Protein AF-W7Q5L3-F1 (afdb_monomer_lite)

Structure (mmCIF, N/CA/C/O backbone):
data_AF-W7Q5L3-F1
#
_entry.id   AF-W7Q5L3-F1
#
loop_
_atom_site.group_PDB
_atom_site.id
_atom_site.type_symbol
_atom_site.label_atom_id
_atom_site.label_alt_id
_atom_site.label_comp_id
_atom_site.label_asym_id
_atom_site.label_entity_id
_atom_site.label_seq_id
_atom_site.pdbx_PDB_ins_code
_atom_site.Cartn_x
_atom_site.Cartn_y
_atom_site.Cartn_z
_atom_site.occupancy
_atom_site.B_iso_or_equiv
_atom_site.auth_seq_id
_atom_site.auth_comp_id
_atom_site.auth_asym_id
_atom_site.auth_atom_id
_atom_site.pdbx_PDB_model_num
ATOM 1 N N . SER A 1 1 ? 13.053 6.580 -22.941 1.00 65.75 1 SER A N 1
ATOM 2 C CA . SER A 1 1 ? 14.317 6.666 -22.178 1.00 65.75 1 SER A CA 1
ATOM 3 C C . SER A 1 1 ? 14.211 5.897 -20.871 1.00 65.75 1 SER A C 1
ATOM 5 O O . SER A 1 1 ? 13.500 6.331 -19.976 1.00 65.75 1 SER A O 1
ATOM 7 N N . ARG A 1 2 ? 14.882 4.742 -20.745 1.00 82.62 2 ARG A N 1
ATOM 8 C CA . ARG A 1 2 ? 14.829 3.887 -19.536 1.00 82.62 2 ARG A CA 1
ATOM 9 C C . ARG A 1 2 ? 15.301 4.610 -18.260 1.00 82.62 2 ARG A C 1
ATOM 11 O O . ARG A 1 2 ? 14.796 4.338 -17.177 1.00 82.62 2 ARG A O 1
ATOM 18 N N . ALA A 1 3 ? 16.211 5.576 -18.405 1.00 88.25 3 ALA A N 1
ATOM 19 C CA . ALA A 1 3 ? 16.722 6.400 -17.310 1.00 88.25 3 ALA A CA 1
ATOM 20 C C . ALA A 1 3 ? 15.631 7.241 -16.620 1.00 88.25 3 ALA A C 1
ATOM 22 O O . ALA A 1 3 ? 15.623 7.348 -15.397 1.00 88.25 3 ALA A O 1
ATOM 23 N N . THR A 1 4 ? 14.675 7.787 -17.379 1.00 91.31 4 THR A N 1
ATOM 24 C CA . THR A 1 4 ? 13.581 8.605 -16.831 1.00 91.31 4 THR A CA 1
ATOM 25 C C . THR A 1 4 ? 12.638 7.764 -15.974 1.00 91.31 4 THR A C 1
ATOM 27 O O . THR A 1 4 ? 12.275 8.171 -14.875 1.00 91.31 4 THR A O 1
ATOM 30 N N . THR A 1 5 ? 12.295 6.557 -16.434 1.00 91.50 5 THR A N 1
ATOM 31 C CA . THR A 1 5 ? 11.463 5.616 -15.673 1.00 91.50 5 THR A CA 1
ATOM 32 C C . THR A 1 5 ? 12.162 5.173 -14.392 1.00 91.50 5 THR A C 1
ATOM 34 O O . THR A 1 5 ? 11.544 5.165 -13.333 1.00 91.50 5 THR A O 1
ATOM 37 N N . LEU A 1 6 ? 13.462 4.872 -14.461 1.00 94.12 6 LEU A N 1
ATOM 38 C CA . LEU A 1 6 ? 14.239 4.496 -13.280 1.00 94.12 6 LEU A CA 1
ATOM 39 C C . LEU A 1 6 ? 14.302 5.635 -12.253 1.00 94.12 6 LEU A C 1
ATOM 41 O O . LEU A 1 6 ? 14.086 5.405 -11.064 1.00 94.12 6 LEU A O 1
ATOM 45 N N . ALA A 1 7 ? 14.532 6.869 -12.708 1.00 95.06 7 ALA A N 1
ATOM 46 C CA . ALA A 1 7 ? 14.516 8.046 -11.844 1.00 95.06 7 ALA A CA 1
ATOM 47 C C . ALA A 1 7 ? 13.139 8.257 -11.190 1.00 95.06 7 ALA A C 1
ATOM 49 O O . ALA A 1 7 ? 13.063 8.551 -9.997 1.00 95.06 7 ALA A O 1
ATOM 50 N N . MET A 1 8 ? 12.054 8.054 -11.941 1.00 96.12 8 MET A N 1
ATOM 51 C CA . MET A 1 8 ? 10.689 8.147 -11.423 1.00 96.12 8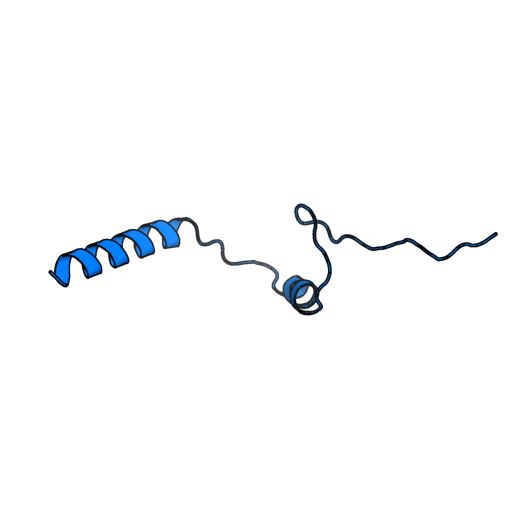 MET A CA 1
ATOM 52 C C . MET A 1 8 ? 10.416 7.083 -10.350 1.00 96.12 8 MET A C 1
ATOM 54 O O . MET A 1 8 ? 9.955 7.424 -9.261 1.00 96.12 8 MET A O 1
ATOM 58 N N . VAL A 1 9 ? 10.778 5.819 -10.602 1.00 95.31 9 VAL A N 1
ATOM 59 C CA . VAL A 1 9 ? 10.650 4.718 -9.627 1.00 95.31 9 VAL A CA 1
ATOM 60 C C . VAL A 1 9 ? 11.453 5.010 -8.361 1.00 95.31 9 VAL A C 1
ATOM 62 O O . VAL A 1 9 ? 10.936 4.865 -7.254 1.00 95.31 9 VAL A O 1
ATOM 65 N N . PHE A 1 10 ? 12.688 5.491 -8.503 1.00 94.69 10 PHE A N 1
ATOM 66 C CA . PHE A 1 10 ? 13.525 5.853 -7.364 1.00 94.69 10 PHE A CA 1
ATOM 67 C C . PHE A 1 10 ? 12.880 6.946 -6.501 1.00 94.69 10 PHE A C 1
ATOM 69 O O . PHE A 1 10 ? 12.796 6.800 -5.281 1.00 94.69 10 PHE A O 1
ATOM 76 N N . LYS A 1 11 ? 12.354 8.013 -7.115 1.00 95.56 11 LYS A N 1
ATOM 77 C CA . LYS A 1 11 ? 11.668 9.092 -6.383 1.00 95.56 11 LYS A CA 1
ATOM 78 C C . LYS A 1 11 ? 10.398 8.612 -5.676 1.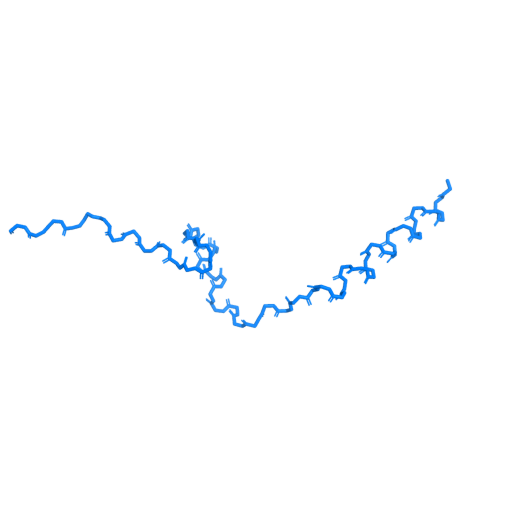00 95.56 11 LYS A C 1
ATOM 80 O O . LYS A 1 11 ? 10.150 9.031 -4.545 1.00 95.56 11 LYS A O 1
ATOM 85 N N . LEU A 1 12 ? 9.631 7.714 -6.294 1.00 95.12 12 LEU A N 1
ATOM 86 C CA . LEU A 1 12 ? 8.446 7.110 -5.676 1.00 95.12 12 LEU A CA 1
ATOM 87 C C . LEU A 1 12 ? 8.814 6.265 -4.449 1.00 95.12 12 LEU A C 1
ATOM 89 O O . LEU A 1 12 ? 8.203 6.425 -3.392 1.00 95.12 12 LEU A O 1
ATOM 93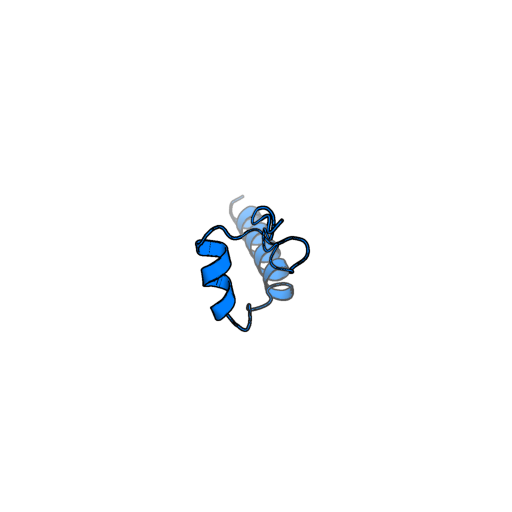 N N . LEU A 1 13 ? 9.854 5.433 -4.552 1.00 93.50 13 LEU A N 1
ATOM 94 C CA . LEU A 1 13 ? 10.362 4.642 -3.425 1.00 93.50 13 LEU A CA 1
ATOM 95 C C . LEU A 1 13 ? 10.869 5.537 -2.282 1.00 93.50 13 LEU A C 1
ATOM 97 O O . LEU A 1 13 ? 10.525 5.305 -1.123 1.00 93.50 13 LEU A O 1
ATOM 101 N N . GLN A 1 14 ? 11.608 6.608 -2.598 1.00 93.44 14 GLN A N 1
ATOM 102 C CA . GLN A 1 14 ? 12.064 7.589 -1.604 1.00 93.44 14 GLN A CA 1
ATOM 103 C C . GLN A 1 14 ? 10.898 8.277 -0.873 1.00 93.44 14 GLN A C 1
ATOM 105 O O . GLN A 1 14 ? 10.982 8.528 0.332 1.00 93.44 14 GLN A O 1
ATOM 110 N N . ALA A 1 15 ? 9.811 8.600 -1.580 1.00 92.00 15 ALA A N 1
ATOM 111 C CA . ALA A 1 15 ? 8.622 9.200 -0.978 1.00 92.00 15 ALA A CA 1
ATOM 112 C C . ALA A 1 15 ? 7.863 8.206 -0.082 1.00 92.00 15 ALA A C 1
ATOM 114 O O . ALA A 1 15 ? 7.406 8.577 1.003 1.00 92.00 15 ALA A O 1
ATOM 115 N N . ALA A 1 16 ? 7.767 6.945 -0.510 1.00 88.25 16 ALA A N 1
ATOM 116 C CA . ALA A 1 16 ? 7.117 5.879 0.243 1.00 88.25 16 ALA A CA 1
ATOM 117 C C . ALA A 1 16 ? 7.866 5.555 1.547 1.00 88.25 16 ALA A C 1
ATOM 119 O O . ALA A 1 16 ? 7.237 5.478 2.603 1.00 88.25 16 ALA A O 1
ATOM 120 N N . GLN A 1 17 ? 9.203 5.479 1.506 1.00 89.38 17 GLN A N 1
ATOM 121 C CA . GLN A 1 17 ? 10.046 5.181 2.672 1.00 89.38 17 GLN A CA 1
ATOM 122 C C . GLN A 1 17 ? 9.764 6.108 3.865 1.00 89.38 17 GLN A C 1
ATOM 124 O O . GLN A 1 17 ? 9.734 5.654 5.006 1.00 89.38 17 GLN A O 1
ATOM 129 N N . LYS A 1 18 ? 9.518 7.401 3.621 1.00 87.31 18 LYS A N 1
ATOM 130 C CA . LYS A 1 18 ? 9.233 8.381 4.687 1.00 87.31 18 LYS A CA 1
ATOM 131 C C . LYS A 1 18 ? 7.928 8.103 5.441 1.00 87.31 18 LYS A C 1
ATOM 133 O O . LYS A 1 18 ? 7.756 8.587 6.553 1.00 87.31 18 LYS A O 1
ATOM 138 N N . ARG A 1 19 ? 6.994 7.379 4.818 1.00 84.06 19 ARG A N 1
ATOM 139 C CA . ARG A 1 19 ? 5.626 7.146 5.315 1.00 84.06 19 ARG A CA 1
ATOM 140 C C . ARG A 1 19 ? 5.412 5.711 5.788 1.00 84.06 19 ARG A C 1
ATOM 142 O O . ARG A 1 19 ? 4.364 5.410 6.351 1.00 84.06 19 ARG A O 1
ATOM 149 N N . TRP A 1 20 ? 6.377 4.819 5.571 1.00 84.12 20 TRP A N 1
ATOM 150 C CA . TRP A 1 20 ? 6.283 3.440 6.029 1.00 84.12 20 TRP A 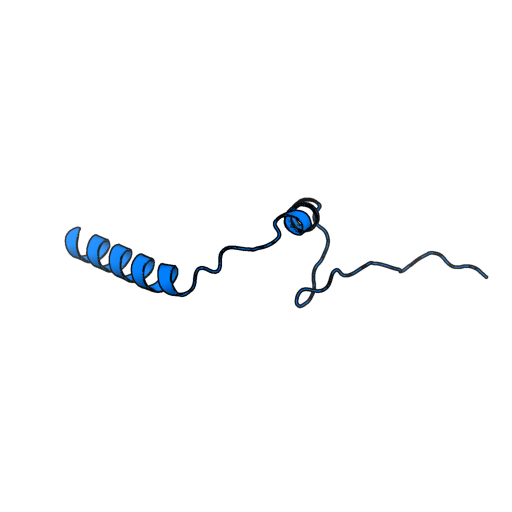CA 1
ATOM 151 C C . TRP A 1 20 ? 6.353 3.380 7.549 1.00 84.12 20 TRP A C 1
ATOM 153 O O . TRP A 1 20 ? 7.399 3.577 8.166 1.00 84.12 20 TRP A O 1
ATOM 163 N N . ARG A 1 21 ? 5.213 3.070 8.162 1.00 79.06 21 ARG A N 1
ATOM 164 C CA . ARG A 1 21 ? 5.138 2.746 9.579 1.00 79.06 21 ARG A CA 1
ATOM 165 C C . ARG A 1 21 ? 5.233 1.235 9.711 1.00 79.06 21 ARG A C 1
ATOM 167 O O . ARG A 1 21 ? 4.331 0.517 9.289 1.00 79.06 21 ARG A O 1
ATOM 174 N N . ARG A 1 22 ? 6.319 0.741 10.307 1.00 74.50 22 ARG A N 1
ATOM 175 C CA . ARG A 1 22 ? 6.387 -0.666 10.715 1.00 74.50 22 ARG A CA 1
ATOM 176 C C . ARG A 1 22 ? 5.237 -0.920 11.687 1.00 74.50 22 ARG A C 1
ATOM 178 O O . ARG A 1 22 ? 5.175 -0.270 12.732 1.00 74.50 22 ARG A O 1
ATOM 185 N N . LEU A 1 23 ? 4.339 -1.837 11.337 1.00 77.00 23 LEU A N 1
ATOM 186 C CA . LEU A 1 23 ? 3.263 -2.259 12.227 1.00 77.00 23 LEU A CA 1
ATOM 187 C C . LEU A 1 23 ? 3.913 -2.879 13.470 1.00 77.00 23 LEU A C 1
ATOM 189 O O . LEU A 1 23 ? 4.625 -3.877 13.381 1.00 77.00 23 LEU A O 1
ATOM 193 N N . LYS A 1 24 ? 3.763 -2.228 14.625 1.00 67.12 24 LYS A N 1
ATOM 194 C CA . LYS A 1 24 ? 4.161 -2.786 15.921 1.00 67.12 24 LYS A CA 1
ATOM 195 C C . LYS A 1 24 ? 2.938 -3.529 16.463 1.00 67.12 24 LYS A C 1
ATOM 197 O O . LYS A 1 24 ? 1.859 -2.945 16.450 1.00 67.12 24 LYS A O 1
ATOM 202 N N . HIS A 1 25 ? 3.125 -4.759 16.950 1.00 63.59 25 HIS A N 1
ATOM 203 C CA . HIS A 1 25 ? 2.080 -5.700 17.408 1.00 63.59 25 HIS A CA 1
ATOM 204 C C . HIS A 1 25 ? 1.367 -6.474 16.282 1.00 63.59 25 HIS A C 1
ATOM 206 O O . HIS A 1 25 ? 0.162 -6.355 16.076 1.00 63.59 25 HIS A O 1
ATOM 212 N N . PHE A 1 26 ? 2.119 -7.343 15.594 1.00 64.75 26 PHE A N 1
ATOM 213 C CA . PHE A 1 26 ? 1.592 -8.255 14.566 1.00 64.75 26 PHE A CA 1
ATOM 214 C C . PHE A 1 26 ? 0.579 -9.285 15.098 1.00 64.75 26 PHE A C 1
ATOM 216 O O . PHE A 1 26 ? -0.088 -9.932 14.305 1.00 64.75 26 PHE A O 1
ATOM 223 N N . GLN A 1 27 ? 0.418 -9.423 16.418 1.00 64.75 27 GLN A N 1
ATOM 224 C CA . GLN A 1 27 ? -0.542 -10.352 17.032 1.00 64.75 27 GLN A CA 1
ATOM 225 C C . GLN A 1 27 ? -1.989 -10.110 16.569 1.00 64.75 27 GLN A C 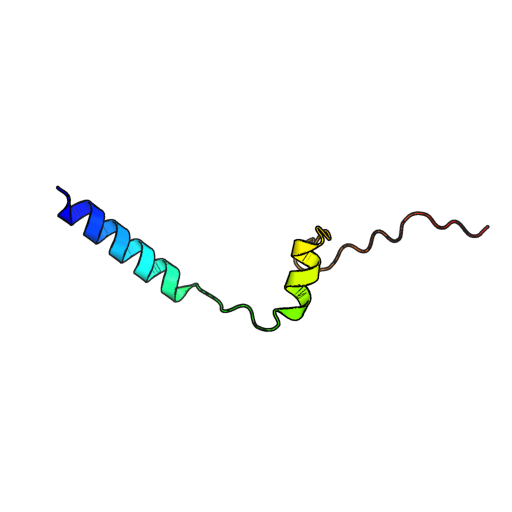1
ATOM 227 O O . GLN A 1 27 ? -2.764 -11.050 16.474 1.00 64.75 27 GLN A O 1
ATOM 232 N N . LYS A 1 28 ? -2.357 -8.868 16.218 1.00 62.44 28 LYS A N 1
ATOM 233 C CA . LYS A 1 28 ? -3.699 -8.550 15.697 1.00 62.44 28 LYS A CA 1
ATOM 234 C C . LYS A 1 28 ? -3.843 -8.741 14.179 1.00 62.44 28 LYS A C 1
ATOM 236 O O . LYS A 1 28 ? -4.961 -8.678 13.682 1.00 62.44 28 LYS A O 1
ATOM 241 N N . LEU A 1 29 ? -2.755 -8.990 13.435 1.00 66.69 29 LEU A N 1
ATOM 242 C CA . LEU A 1 29 ? -2.841 -9.287 11.993 1.00 66.69 29 LEU A CA 1
ATOM 243 C C . LEU A 1 29 ? -3.492 -10.639 11.723 1.00 66.69 29 LEU A C 1
ATOM 245 O O . LEU A 1 29 ? -4.148 -10.790 10.700 1.00 66.69 29 LEU A O 1
ATOM 249 N N . GLU A 1 30 ? -3.359 -11.590 12.646 1.00 65.62 30 GLU A N 1
ATOM 250 C CA . GLU A 1 30 ? -4.053 -12.877 12.572 1.00 65.62 30 GLU A CA 1
ATOM 251 C C . GLU A 1 30 ? -5.577 -12.688 12.467 1.00 65.62 30 GLU A C 1
ATOM 253 O O . GLU A 1 30 ? -6.236 -13.368 11.691 1.00 65.62 30 GLU A O 1
ATOM 258 N N . LEU A 1 31 ? -6.134 -11.681 13.146 1.00 65.25 31 LEU A N 1
ATOM 259 C CA . LEU A 1 31 ? -7.565 -11.358 13.093 1.00 65.25 31 LEU A CA 1
ATOM 260 C C . LEU A 1 31 ? -7.991 -10.807 11.722 1.00 65.25 31 LEU A C 1
ATOM 262 O O . LEU A 1 31 ? -9.097 -11.081 11.266 1.00 65.25 31 LEU A O 1
ATOM 266 N N . VAL A 1 32 ? -7.110 -10.066 11.046 1.00 66.19 32 VAL A N 1
ATOM 267 C CA . VAL A 1 32 ? -7.350 -9.576 9.678 1.00 66.19 32 VAL A CA 1
ATOM 268 C C . VAL A 1 32 ? -7.281 -10.731 8.676 1.00 66.19 32 VAL A C 1
ATOM 270 O O . VAL A 1 32 ? -8.112 -10.809 7.776 1.00 66.19 32 VAL A O 1
ATOM 273 N N . VAL A 1 33 ? -6.332 -11.658 8.854 1.00 66.25 33 VAL A N 1
ATOM 274 C CA . VAL A 1 33 ? -6.232 -12.883 8.038 1.00 66.25 33 VAL A CA 1
ATOM 275 C C . VAL A 1 33 ? -7.468 -13.766 8.219 1.00 66.25 33 VAL A C 1
ATOM 277 O O . VAL A 1 33 ? -7.979 -14.305 7.242 1.00 66.25 33 VAL A O 1
ATOM 280 N N . ASN A 1 34 ? -8.009 -13.834 9.436 1.00 72.62 34 ASN A N 1
ATOM 281 C CA . ASN A 1 34 ? -9.256 -14.536 9.752 1.00 72.62 34 ASN A CA 1
ATOM 282 C C . ASN A 1 34 ? -10.525 -13.780 9.294 1.00 72.62 34 ASN A C 1
ATOM 284 O O . ASN A 1 34 ? -11.631 -14.130 9.700 1.00 72.62 34 ASN A O 1
ATOM 288 N N . ASN A 1 35 ? -10.377 -12.762 8.436 1.00 67.19 35 ASN A N 1
ATOM 289 C CA . ASN A 1 35 ? -11.453 -11.995 7.806 1.00 67.19 35 ASN A CA 1
ATOM 290 C C . ASN A 1 35 ? -12.388 -11.277 8.799 1.00 67.19 35 ASN A C 1
ATOM 292 O O . ASN A 1 35 ? -13.562 -11.040 8.499 1.00 67.19 35 ASN A O 1
ATOM 296 N N . VAL A 1 36 ? -11.879 -10.922 9.984 1.00 70.19 36 VAL A N 1
ATOM 297 C CA . VAL A 1 36 ? -12.645 -10.143 10.960 1.00 70.19 36 VAL A CA 1
ATOM 298 C C . VAL A 1 36 ? -12.757 -8.697 10.479 1.00 70.19 36 VAL A C 1
ATOM 300 O O . VAL A 1 36 ? -11.772 -8.094 10.051 1.00 70.19 36 VAL A O 1
ATOM 303 N N . LYS A 1 37 ? -13.970 -8.137 10.534 1.00 69.31 37 LYS A N 1
ATOM 304 C CA . LYS A 1 37 ? -14.239 -6.763 10.105 1.00 69.31 37 LYS A CA 1
ATOM 305 C C . LYS A 1 37 ? -13.680 -5.765 11.119 1.00 69.31 37 LYS A C 1
ATOM 307 O O . LYS A 1 37 ? -13.937 -5.869 12.318 1.00 69.31 37 LYS A O 1
ATOM 312 N N . PHE A 1 38 ? -12.941 -4.787 10.609 1.00 68.50 38 PHE A N 1
ATOM 313 C CA . PHE A 1 38 ? -12.476 -3.634 11.367 1.00 68.50 38 PHE A CA 1
ATOM 314 C C . PHE A 1 38 ? -13.071 -2.374 10.749 1.00 68.50 38 PHE A C 1
ATOM 316 O O . PHE A 1 38 ? -12.973 -2.186 9.536 1.00 68.50 38 PHE A O 1
ATOM 323 N N . GLU A 1 39 ? -13.652 -1.521 11.581 1.00 73.19 39 GLU A N 1
ATOM 324 C CA . GLU A 1 39 ? -14.135 -0.193 11.205 1.00 73.19 39 GLU A CA 1
ATOM 325 C C . GLU A 1 39 ? -13.348 0.825 12.036 1.00 73.19 39 GLU A C 1
ATOM 327 O O . GLU A 1 39 ? -13.209 0.663 13.245 1.00 73.19 39 GLU A O 1
ATOM 332 N N . ASP A 1 40 ? -12.692 1.780 11.372 1.00 67.94 40 ASP A N 1
ATOM 333 C CA . ASP A 1 40 ? -11.841 2.814 11.989 1.00 67.94 40 ASP A CA 1
ATOM 334 C C . ASP A 1 40 ? -10.769 2.326 12.993 1.00 67.94 40 ASP A C 1
ATOM 336 O O . ASP A 1 40 ? -10.231 3.089 13.795 1.00 67.94 40 ASP A O 1
ATOM 340 N N . GLY A 1 41 ? -10.369 1.053 12.892 1.00 67.56 41 GLY A N 1
ATOM 341 C CA . GLY A 1 41 ? -9.353 0.435 13.750 1.00 67.56 41 GLY A CA 1
ATOM 342 C C . GLY A 1 41 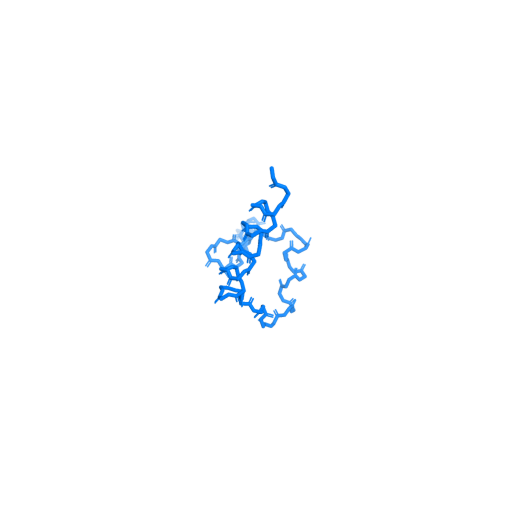? -9.908 -0.291 14.979 1.00 67.56 41 GLY A C 1
ATOM 343 O O . GLY A 1 41 ? -9.122 -0.889 15.721 1.00 67.56 41 GLY A O 1
ATOM 344 N N . GLU A 1 42 ? -11.227 -0.312 15.160 1.00 69.69 42 GLU A N 1
ATOM 345 C CA . GLU A 1 42 ? -11.909 -1.131 16.158 1.00 69.69 42 GLU A CA 1
ATOM 346 C C . GLU A 1 42 ? -12.463 -2.412 15.526 1.00 69.69 42 GLU A C 1
ATOM 348 O O . GLU A 1 42 ? -12.911 -2.436 14.379 1.00 69.69 42 GLU A O 1
ATOM 353 N N . GLN A 1 43 ? -12.366 -3.520 16.263 1.00 70.12 43 GLN A N 1
ATOM 354 C CA . GLN A 1 43 ? -12.927 -4.795 15.833 1.00 70.12 43 GLN A CA 1
ATOM 355 C C . GLN A 1 43 ? -14.446 -4.722 15.976 1.00 70.12 43 GLN A C 1
ATOM 357 O O . GLN A 1 43 ? -14.953 -4.616 17.094 1.00 70.12 43 GLN A O 1
ATOM 362 N N . VAL A 1 44 ? -15.163 -4.834 14.858 1.00 72.00 44 VAL A N 1
ATOM 363 C CA . VAL A 1 44 ? -16.620 -4.958 14.877 1.00 72.00 44 VAL A CA 1
ATOM 364 C C . VAL A 1 44 ? -16.934 -6.363 15.381 1.00 72.00 44 VAL A C 1
ATOM 366 O O . VAL A 1 44 ? -16.859 -7.343 14.638 1.00 72.00 44 VAL A O 1
ATOM 369 N N . THR A 1 45 ? -17.211 -6.476 16.679 1.00 63.53 45 THR A N 1
ATOM 370 C CA . THR A 1 45 ? -17.772 -7.703 17.241 1.00 63.53 45 THR A CA 1
ATOM 371 C C . THR A 1 45 ? -19.236 -7.696 16.853 1.00 63.53 45 THR A C 1
ATOM 373 O O . THR A 1 45 ? -19.993 -6.863 17.345 1.00 63.53 45 THR A O 1
ATOM 376 N N . ASP A 1 46 ? -19.631 -8.592 15.955 1.00 58.47 46 ASP A N 1
ATOM 377 C CA . ASP A 1 46 ? -21.038 -8.844 15.662 1.00 58.47 46 ASP A CA 1
ATOM 378 C C . ASP A 1 46 ? -21.662 -9.536 16.891 1.00 58.47 46 ASP A C 1
ATOM 380 O O . ASP A 1 46 ? -21.864 -10.746 16.934 1.00 58.47 46 ASP A O 1
ATOM 384 N N . GLN A 1 47 ? -21.857 -8.779 17.976 1.00 52.03 47 GLN A N 1
ATOM 385 C CA . GLN A 1 47 ? -22.789 -9.125 19.045 1.00 52.03 47 GLN A CA 1
ATOM 386 C C . GLN A 1 47 ? -24.187 -8.734 18.564 1.00 52.03 47 GLN A C 1
ATOM 388 O O . GLN A 1 47 ? -24.832 -7.836 19.096 1.00 52.03 47 GLN A O 1
ATOM 393 N N . SER A 1 48 ? -24.651 -9.416 17.527 1.00 52.75 48 SER A N 1
ATOM 394 C CA . SER A 1 48 ? -26.066 -9.522 17.231 1.00 52.75 48 SER A CA 1
ATOM 395 C C . SER A 1 48 ? -26.413 -11.011 17.207 1.00 52.75 48 SER A C 1
ATOM 397 O O . SER A 1 48 ? -25.630 -11.843 16.761 1.00 52.75 48 SER A O 1
ATOM 399 N N . ASP A 1 49 ? -27.555 -11.349 17.800 1.00 48.19 49 ASP A N 1
ATOM 400 C CA . ASP A 1 49 ? -28.188 -12.674 17.782 1.00 48.19 49 ASP A CA 1
ATOM 401 C C . ASP A 1 49 ? -27.778 -13.726 18.822 1.00 48.19 49 ASP A C 1
ATOM 403 O O . ASP A 1 49 ? -27.616 -14.905 18.506 1.00 48.19 49 ASP A O 1
ATOM 407 N N . ARG A 1 50 ? -27.829 -13.373 20.114 1.00 48.94 50 ARG A N 1
ATOM 408 C CA . ARG A 1 50 ? -28.441 -14.299 21.091 1.00 48.94 50 ARG A CA 1
ATOM 409 C C . ARG A 1 50 ? -29.437 -13.581 21.994 1.00 48.94 50 ARG A C 1
ATOM 411 O O . ARG A 1 50 ? -29.103 -13.129 23.083 1.00 48.94 50 ARG A O 1
ATOM 418 N N . ASN A 1 51 ? -30.674 -13.521 21.503 1.00 48.72 51 ASN A N 1
ATOM 419 C CA . ASN A 1 51 ? -31.885 -13.353 22.299 1.00 48.72 51 ASN A CA 1
ATOM 420 C C . ASN A 1 51 ? -31.814 -14.207 23.577 1.00 48.72 51 ASN A C 1
ATOM 422 O O . ASN A 1 51 ? -31.647 -15.424 23.496 1.00 48.72 51 ASN A O 1
ATOM 426 N N . ALA A 1 52 ? -32.010 -13.578 24.731 1.00 42.09 52 ALA A N 1
ATOM 427 C CA . ALA A 1 52 ? -32.476 -14.237 25.942 1.00 42.09 52 ALA A CA 1
ATOM 428 C C . ALA A 1 52 ? -33.706 -13.454 26.414 1.00 42.09 52 ALA A C 1
ATOM 430 O O . ALA A 1 52 ? -33.579 -12.394 27.027 1.00 42.09 52 ALA A O 1
ATOM 431 N N . ALA A 1 53 ? -34.873 -13.941 25.991 1.00 43.56 53 ALA A N 1
ATOM 432 C CA . ALA A 1 53 ? -36.152 -13.656 26.629 1.00 43.56 53 ALA A CA 1
ATOM 433 C C . ALA A 1 53 ? -36.284 -14.497 27.906 1.00 43.56 53 ALA A C 1
ATOM 435 O O . ALA A 1 53 ? -35.659 -15.586 27.946 1.00 43.56 53 ALA A O 1
#

Secondary structure (DSSP, 8-state):
-HHHHHHHHHHHHHHHHTT----S-GGGHHHHHTT--EETTEE----------

Sequence (53 aa):
SRATTLAMVFKLLQAAQKRWRRLKHFQKLELVVNNVKFEDGEQVTDQSDRNAA

Foldseek 3Di:
DVVVVVVVVVVVVVVVVVVDDDDDCCVCVVVVVVVFDDDPRDGPDPPDDDDDD

pLDDT: mean 73.72, std 15.17, range [42.09, 96.12]

Radius of gyration: 20.67 Å; chains: 1; bounding box: 53×24×49 Å